Protein AF-A0A9X7VVA7-F1 (afdb_monomer_lite)

pLDDT: mean 93.02, std 12.45, range [37.97, 98.88]

Sequence (147 aa):
MTGPALRHLESHHAIHEYARQEAEAMTALLERAVERQETGLAVQIAYVLIEHWETRTLCHAASEEQGLYPEIVRLEPDKESVVHTLTRDHELMRMAVEEIKELLHNDEPIVEAVRRFHLLLWVENMHSRDEERRLIATLNKRPETAS

Radius of gyration: 17.32 Å; chains: 1; bounding box: 37×21×56 Å

Organism: NCBI:txid2931921

InterPro domains:
  IPR012312 Hemerythrin-li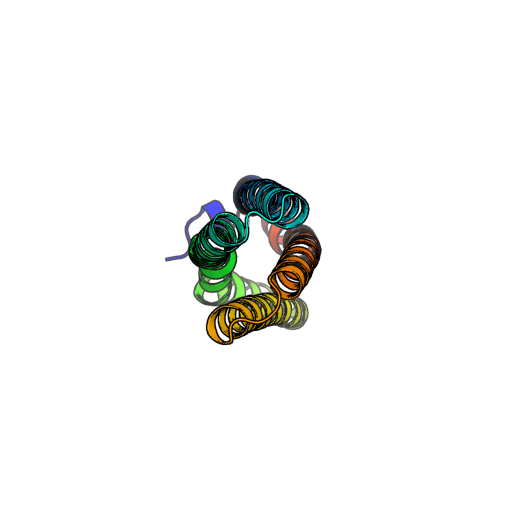ke [PF01814] (13-137)

Foldseek 3Di:
DQDPLCQALVSVLVLLVVLLVVLVVLLVVLVVCVVVVVVVVNLVSLVVSLVSCVVRVLVVLVSCVVPVLVVQCVVPVVCVVVSVVLNVLSVLLVVLSVVLVVCSVVVHRSVVSSVSSVVNSVSSVVSSVSCSVPPNVVSVPDPPPDD

Secondary structure (DSSP, 8-state):
---GGGGSHHHHHHHHHHHHHHHHHHHHHHHHHHHTT-HHHHHHHHHHHHHHHIIIIIHHHHHIIIIIHHHHHHH-GGGHHHHHHHHHHHHHHHHHHHHHHHHHHTT--HHHHHHHHHHHHHHHHHHHHHHIIIIIHHHTTS-S---

Structure (mmCIF, N/CA/C/O backbone):
data_AF-A0A9X7VVA7-F1
#
_entry.id   AF-A0A9X7VVA7-F1
#
loop_
_atom_site.group_PDB
_atom_site.id
_atom_site.type_symbol
_atom_site.label_atom_id
_atom_site.label_alt_id
_atom_site.label_comp_id
_atom_site.label_asym_id
_atom_site.label_entity_id
_atom_site.label_seq_id
_atom_site.pdbx_PDB_ins_code
_atom_site.Cartn_x
_atom_site.Cartn_y
_atom_site.Cartn_z
_atom_site.occupancy
_atom_site.B_iso_or_equiv
_atom_site.auth_seq_id
_atom_site.auth_comp_id
_atom_site.auth_asym_id
_atom_site.auth_atom_id
_atom_site.pdbx_PDB_model_num
ATOM 1 N N . MET A 1 1 ? -0.621 -13.587 -16.998 1.00 37.97 1 MET A N 1
ATOM 2 C CA . MET A 1 1 ? -0.135 -12.796 -18.150 1.00 37.97 1 MET A CA 1
ATOM 3 C C . MET A 1 1 ? -0.251 -11.331 -17.780 1.00 37.97 1 MET A C 1
ATOM 5 O O . MET A 1 1 ? -1.339 -10.918 -17.405 1.00 37.97 1 MET A O 1
ATOM 9 N N . THR A 1 2 ? 0.840 -10.575 -17.863 1.00 54.59 2 THR A N 1
ATOM 10 C CA . THR A 1 2 ? 0.870 -9.116 -17.691 1.00 54.59 2 THR A CA 1
ATOM 11 C C . THR A 1 2 ? 0.055 -8.457 -18.802 1.00 54.59 2 THR A C 1
ATOM 13 O O . THR A 1 2 ? 0.399 -8.563 -19.984 1.00 54.59 2 THR A O 1
ATOM 16 N N . GLY A 1 3 ? -1.057 -7.817 -18.438 1.00 65.19 3 GLY A N 1
ATOM 17 C CA . GLY A 1 3 ? -1.929 -7.141 -19.397 1.00 65.19 3 GLY A CA 1
ATOM 18 C C . GLY A 1 3 ? -1.226 -5.960 -20.089 1.00 65.19 3 GLY A C 1
ATOM 19 O O . GLY A 1 3 ? -0.295 -5.388 -19.521 1.00 65.19 3 GLY A O 1
ATOM 20 N N . PRO A 1 4 ? -1.666 -5.549 -21.295 1.00 67.44 4 PRO A N 1
ATOM 21 C CA . PRO A 1 4 ? -1.113 -4.388 -22.004 1.00 67.44 4 PRO A CA 1
ATOM 22 C C . PRO A 1 4 ? -1.113 -3.107 -21.157 1.00 67.44 4 PRO A C 1
ATOM 24 O O . PRO A 1 4 ? -0.186 -2.309 -21.247 1.00 67.44 4 PRO A O 1
ATOM 27 N N . ALA A 1 5 ? -2.110 -2.962 -20.278 1.00 71.38 5 ALA A N 1
ATOM 28 C CA . ALA A 1 5 ? -2.292 -1.814 -19.392 1.00 71.38 5 ALA A CA 1
ATOM 29 C C . ALA A 1 5 ? -1.101 -1.540 -18.453 1.00 71.38 5 ALA A C 1
ATOM 31 O O . ALA A 1 5 ? -0.856 -0.389 -18.109 1.00 71.38 5 ALA A O 1
ATOM 32 N N . LEU A 1 6 ? -0.316 -2.556 -18.083 1.00 80.31 6 LEU A N 1
ATOM 33 C CA . LEU A 1 6 ? 0.833 -2.366 -17.190 1.00 80.31 6 LEU A CA 1
ATOM 34 C C . LEU A 1 6 ? 1.997 -1.616 -17.856 1.00 80.31 6 LEU A C 1
ATOM 36 O O . LEU A 1 6 ? 2.858 -1.089 -17.161 1.00 80.31 6 LEU A O 1
ATOM 40 N N . ARG A 1 7 ? 2.024 -1.547 -19.195 1.00 82.81 7 ARG A N 1
ATOM 41 C CA . ARG A 1 7 ? 3.110 -0.925 -19.977 1.00 82.81 7 ARG A CA 1
ATOM 42 C C . ARG A 1 7 ? 2.835 0.527 -20.372 1.00 82.81 7 ARG A C 1
ATOM 44 O O . ARG A 1 7 ? 3.698 1.174 -20.965 1.00 82.81 7 ARG A O 1
ATOM 51 N N . HIS A 1 8 ? 1.632 1.031 -20.115 1.00 88.12 8 HIS A N 1
ATOM 52 C CA . HIS A 1 8 ? 1.244 2.385 -20.489 1.00 88.12 8 HIS A CA 1
ATOM 53 C C . HIS A 1 8 ? 1.116 3.248 -19.245 1.00 88.12 8 HIS A C 1
ATOM 55 O O . HIS A 1 8 ? 0.321 2.935 -18.364 1.00 88.12 8 HIS A O 1
ATOM 61 N N . LEU A 1 9 ? 1.874 4.347 -19.213 1.00 89.62 9 LEU A N 1
ATOM 62 C CA . LEU A 1 9 ? 1.919 5.267 -18.079 1.00 89.62 9 LEU A CA 1
ATOM 63 C C . LEU A 1 9 ? 0.532 5.675 -17.578 1.00 89.62 9 LEU A C 1
ATOM 65 O O . LEU A 1 9 ? 0.292 5.602 -16.385 1.00 89.62 9 LEU A O 1
ATOM 69 N N . GLU A 1 10 ? -0.388 6.055 -18.467 1.00 90.94 10 GLU A N 1
ATOM 70 C CA . GLU A 1 10 ? -1.721 6.513 -18.055 1.00 90.94 10 GLU A CA 1
ATOM 71 C C . GLU A 1 10 ? -2.539 5.417 -17.362 1.00 90.94 10 GLU A C 1
ATOM 73 O O . GLU A 1 10 ? -3.134 5.663 -16.316 1.00 90.94 10 GLU A O 1
ATOM 78 N N . SER A 1 11 ? -2.567 4.201 -17.914 1.00 91.50 11 SER A N 1
ATOM 79 C CA . SER A 1 11 ? -3.327 3.103 -17.308 1.00 91.50 11 SER A CA 1
ATOM 80 C C . SER A 1 11 ? -2.655 2.552 -16.060 1.00 91.50 11 SER A C 1
ATOM 82 O O . SER A 1 11 ? -3.349 2.148 -15.135 1.00 91.50 11 SER A O 1
ATOM 84 N N . HIS A 1 12 ? -1.326 2.550 -16.026 1.00 94.19 12 HIS A N 1
ATOM 85 C CA . HIS A 1 12 ? -0.557 2.152 -14.858 1.00 94.19 12 HIS A CA 1
ATOM 86 C C . HIS A 1 12 ? -0.786 3.139 -13.703 1.00 94.19 12 HIS A C 1
ATOM 88 O O . HIS A 1 12 ? -1.201 2.738 -12.620 1.00 94.19 12 HIS A O 1
ATOM 94 N N . HIS A 1 13 ? -0.671 4.439 -13.986 1.00 95.25 13 HIS A N 1
ATOM 95 C CA . HIS A 1 13 ? -0.982 5.508 -13.041 1.00 95.25 13 HIS A CA 1
ATOM 96 C C . HIS A 1 13 ? -2.420 5.428 -12.520 1.00 95.25 13 HIS A C 1
ATOM 98 O O . HIS A 1 13 ? -2.658 5.572 -11.326 1.00 95.25 13 HIS A O 1
ATOM 104 N N . ALA A 1 14 ? -3.393 5.146 -13.392 1.00 95.31 14 ALA A N 1
ATOM 105 C CA . ALA A 1 14 ? -4.780 4.987 -12.969 1.00 95.31 14 ALA A CA 1
ATOM 106 C C . ALA A 1 14 ? -4.957 3.845 -11.949 1.00 95.31 14 ALA A C 1
ATOM 108 O O . ALA A 1 14 ? -5.751 3.982 -11.022 1.00 95.31 14 ALA A O 1
ATOM 109 N N . ILE A 1 15 ? -4.225 2.733 -12.090 1.00 94.62 15 ILE A N 1
ATOM 110 C CA . ILE A 1 15 ? -4.286 1.616 -11.134 1.00 94.62 15 ILE A CA 1
ATOM 111 C C . ILE A 1 15 ? -3.786 2.061 -9.754 1.00 94.62 15 ILE A C 1
ATOM 113 O O . ILE A 1 15 ? -4.502 1.847 -8.773 1.00 94.62 15 ILE A O 1
ATOM 117 N N . HIS A 1 16 ? -2.622 2.717 -9.689 1.00 95.94 16 HIS A N 1
ATOM 118 C CA . HIS A 1 16 ? -2.084 3.274 -8.442 1.00 95.94 16 HIS A CA 1
ATOM 119 C C . HIS A 1 16 ? -3.039 4.281 -7.817 1.00 95.94 16 HIS A C 1
ATOM 121 O O . HIS A 1 16 ? -3.435 4.147 -6.662 1.00 95.94 16 HIS A O 1
ATOM 127 N N . GLU A 1 17 ? -3.476 5.256 -8.608 1.00 97.12 17 GLU A N 1
ATOM 128 C CA . GLU A 1 17 ? -4.286 6.361 -8.124 1.00 97.12 17 GLU A CA 1
ATOM 129 C C . GLU A 1 17 ? -5.618 5.883 -7.537 1.00 97.12 17 GLU A C 1
ATOM 131 O O . GLU A 1 17 ? -6.005 6.315 -6.450 1.00 97.12 17 GLU A O 1
ATOM 136 N N . TYR A 1 18 ? -6.311 4.959 -8.210 1.00 97.56 18 TYR A N 1
ATOM 137 C CA . TYR A 1 18 ? -7.574 4.431 -7.694 1.00 97.56 18 TYR A CA 1
ATOM 138 C C . TYR A 1 18 ? -7.380 3.581 -6.439 1.00 97.56 18 TYR A C 1
ATOM 140 O O . TYR A 1 18 ? -8.139 3.749 -5.484 1.00 97.56 18 TYR A O 1
ATOM 148 N N . ALA A 1 19 ? -6.370 2.706 -6.407 1.00 97.31 19 ALA A N 1
ATOM 149 C CA . ALA A 1 19 ? -6.078 1.915 -5.215 1.00 97.31 19 ALA A CA 1
ATOM 150 C C . ALA A 1 19 ? -5.735 2.825 -4.022 1.00 97.31 19 ALA A C 1
ATOM 152 O O . ALA A 1 19 ? -6.325 2.689 -2.949 1.00 97.31 19 ALA A O 1
ATOM 153 N N . ARG A 1 20 ? -4.864 3.818 -4.217 1.00 98.06 20 ARG A N 1
ATOM 154 C CA . ARG A 1 20 ? -4.472 4.769 -3.172 1.00 98.06 20 ARG A CA 1
ATOM 155 C C . ARG A 1 20 ? -5.658 5.571 -2.642 1.00 98.06 20 ARG A C 1
ATOM 157 O O . ARG A 1 20 ? -5.854 5.621 -1.432 1.00 98.06 20 ARG A O 1
ATOM 164 N N . GLN A 1 21 ? -6.481 6.159 -3.515 1.00 98.31 21 GLN A N 1
ATOM 165 C CA . GLN A 1 21 ? -7.650 6.944 -3.090 1.00 98.31 21 GLN A CA 1
ATOM 166 C C . GLN A 1 21 ? -8.638 6.119 -2.251 1.00 98.31 21 GLN A C 1
ATOM 168 O O . GLN A 1 21 ? -9.161 6.604 -1.244 1.00 98.31 21 GLN A O 1
ATOM 173 N N . GLU A 1 22 ? -8.895 4.869 -2.647 1.00 98.44 22 GLU A N 1
ATOM 174 C CA . GLU A 1 22 ? -9.746 3.948 -1.887 1.00 98.44 22 GLU A CA 1
ATOM 175 C C . GLU A 1 22 ? -9.144 3.657 -0.500 1.00 98.44 22 GLU A C 1
ATOM 177 O O . GLU A 1 22 ? -9.844 3.767 0.514 1.00 98.44 22 GLU A O 1
ATOM 182 N N . ALA A 1 23 ? -7.842 3.357 -0.439 1.00 98.56 23 ALA A N 1
ATOM 183 C CA . ALA A 1 23 ? -7.124 3.095 0.808 1.00 98.56 23 ALA A CA 1
ATOM 184 C C . ALA A 1 23 ? -7.098 4.318 1.742 1.00 98.56 23 ALA A C 1
ATOM 186 O O . ALA A 1 23 ? -7.307 4.171 2.949 1.00 98.56 23 ALA A O 1
ATOM 187 N N . GLU A 1 24 ? -6.906 5.529 1.213 1.00 98.75 24 GLU A N 1
ATOM 188 C CA . GLU A 1 24 ? -6.958 6.782 1.979 1.00 98.75 24 GLU A CA 1
ATOM 189 C C . GLU A 1 24 ? -8.337 7.003 2.598 1.00 98.75 24 GLU A C 1
ATOM 191 O O . GLU A 1 24 ? -8.453 7.290 3.793 1.00 98.75 24 GLU A O 1
ATOM 196 N N . ALA A 1 25 ? -9.396 6.823 1.805 1.00 98.62 25 ALA A N 1
ATOM 197 C CA . ALA A 1 25 ? -10.762 6.990 2.278 1.00 98.62 25 ALA A CA 1
ATOM 198 C C . ALA A 1 25 ? -11.092 6.000 3.406 1.00 98.62 25 ALA A C 1
ATOM 200 O O . ALA A 1 25 ? -11.654 6.393 4.430 1.00 98.62 25 ALA A O 1
ATOM 201 N N . MET A 1 26 ? -10.714 4.730 3.252 1.00 98.62 26 MET A N 1
ATOM 202 C CA . MET A 1 26 ? -10.924 3.706 4.279 1.00 98.62 26 MET A CA 1
ATOM 203 C C . MET A 1 26 ? -10.060 3.926 5.523 1.00 98.62 26 MET A C 1
ATOM 205 O O . MET A 1 26 ? -10.548 3.731 6.635 1.00 98.62 26 MET A O 1
ATOM 209 N N . THR A 1 27 ? -8.821 4.399 5.365 1.00 98.75 27 THR A N 1
ATOM 210 C CA . THR A 1 27 ? -7.952 4.760 6.496 1.00 98.75 27 THR A CA 1
ATOM 211 C C . THR A 1 27 ? -8.574 5.896 7.308 1.00 98.75 27 THR A C 1
ATOM 213 O O . THR A 1 27 ? -8.695 5.786 8.526 1.00 98.75 27 THR A O 1
ATOM 216 N N . ALA A 1 28 ? -9.096 6.933 6.647 1.00 98.62 28 ALA A N 1
ATOM 217 C CA . ALA A 1 28 ? -9.799 8.025 7.320 1.00 98.62 28 ALA A CA 1
ATOM 218 C C . ALA A 1 28 ? -11.099 7.568 8.016 1.00 98.62 28 ALA A C 1
ATOM 220 O O . ALA A 1 28 ? -11.492 8.120 9.046 1.00 98.62 28 ALA A O 1
ATOM 221 N N . LEU A 1 29 ? -11.800 6.569 7.467 1.00 98.56 29 LEU A N 1
ATOM 222 C CA . LEU A 1 29 ? -12.960 5.960 8.130 1.00 98.56 29 LEU A CA 1
ATOM 223 C C . LEU A 1 29 ? -12.551 5.178 9.382 1.00 98.56 29 LEU A C 1
ATOM 225 O O . LEU A 1 29 ? -13.217 5.304 10.412 1.00 98.56 29 LEU A O 1
ATOM 229 N N . LEU A 1 30 ? -11.456 4.419 9.307 1.00 98.69 30 LEU A N 1
ATOM 230 C CA . LEU A 1 30 ? -10.895 3.695 10.444 1.00 98.69 30 LEU A CA 1
ATOM 231 C C . LEU A 1 30 ? -10.521 4.659 11.574 1.00 98.69 30 LEU A C 1
ATOM 233 O O . LEU A 1 30 ? -10.937 4.452 12.711 1.00 98.69 30 LEU A O 1
ATOM 237 N N . GLU A 1 31 ? -9.804 5.740 11.264 1.00 98.56 31 GLU A N 1
ATOM 238 C CA . GLU A 1 31 ? -9.431 6.770 12.240 1.00 98.56 31 GLU A CA 1
ATOM 239 C C . GLU A 1 31 ? -10.646 7.330 12.978 1.00 98.56 31 GLU A C 1
ATOM 241 O O . GLU A 1 31 ? -10.671 7.352 14.207 1.00 98.56 31 GLU A O 1
ATOM 246 N N . ARG A 1 32 ? -11.699 7.700 12.243 1.00 98.56 32 ARG A N 1
ATOM 247 C CA . ARG A 1 32 ? -12.937 8.222 12.840 1.00 98.56 32 ARG A CA 1
ATOM 248 C C . ARG A 1 32 ? -13.616 7.207 13.756 1.00 98.56 32 ARG A C 1
ATOM 250 O O . ARG A 1 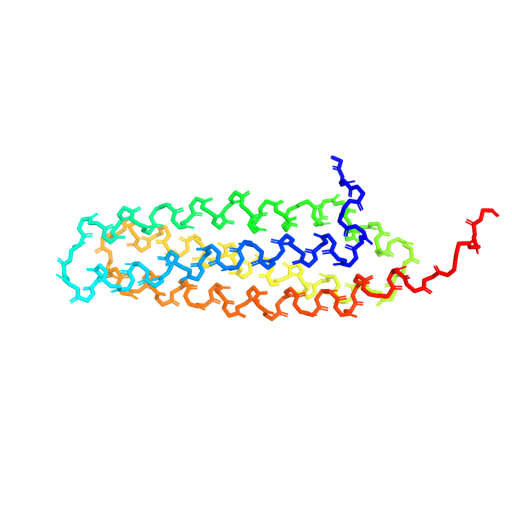32 ? -14.156 7.597 14.789 1.00 98.56 32 ARG A O 1
ATOM 257 N N . ALA A 1 33 ? -13.614 5.923 13.394 1.00 98.44 33 ALA A N 1
ATOM 258 C CA . ALA A 1 33 ? -14.159 4.871 14.251 1.00 98.44 33 ALA A CA 1
ATOM 259 C C . ALA A 1 33 ? -13.341 4.737 15.549 1.00 98.44 33 ALA A C 1
ATOM 261 O O . ALA A 1 33 ? -13.914 4.623 16.634 1.00 98.44 33 ALA A O 1
ATOM 262 N N . VAL A 1 34 ? -12.008 4.830 15.460 1.00 98.00 34 VAL A N 1
ATOM 263 C CA . VAL A 1 34 ? -11.112 4.828 16.628 1.00 98.00 34 VAL A CA 1
ATOM 264 C C . VAL A 1 34 ? -11.350 6.050 17.521 1.00 98.00 34 VAL A C 1
ATOM 266 O O . VAL A 1 34 ? -11.508 5.896 18.730 1.00 98.00 34 VAL A O 1
ATOM 269 N N . GLU A 1 35 ? -11.451 7.252 16.947 1.00 98.00 35 GLU A N 1
ATOM 270 C CA . GLU A 1 35 ? -11.737 8.499 17.677 1.00 98.00 35 GLU A CA 1
ATOM 271 C C . GLU A 1 35 ? -13.068 8.445 18.437 1.00 98.00 35 GLU A C 1
ATOM 273 O O . GLU A 1 35 ? -13.184 8.956 19.553 1.00 98.00 35 GLU A O 1
ATOM 278 N N . ARG A 1 36 ? -14.074 7.793 17.846 1.00 98.12 36 ARG A N 1
ATOM 279 C CA . ARG A 1 36 ? -15.401 7.587 18.445 1.00 98.12 36 ARG A CA 1
ATOM 280 C C . ARG A 1 36 ? -15.460 6.421 19.427 1.00 98.12 36 ARG A C 1
ATOM 282 O O . ARG A 1 36 ? -16.519 6.183 20.000 1.00 98.12 36 ARG A O 1
ATOM 289 N N . GLN A 1 37 ? -14.346 5.719 19.638 1.00 97.38 37 GLN A N 1
ATOM 290 C CA . GLN A 1 37 ? -14.264 4.523 20.482 1.00 97.38 37 GLN A CA 1
ATOM 291 C C . GLN A 1 37 ? -15.195 3.392 20.003 1.00 97.38 37 GLN A C 1
ATOM 293 O O . GLN A 1 37 ? -15.628 2.543 20.779 1.00 97.38 37 GLN A O 1
ATOM 298 N N . GLU A 1 38 ? -15.493 3.351 18.702 1.00 97.75 38 GLU A N 1
ATOM 299 C CA . GLU A 1 38 ? -16.314 2.325 18.056 1.00 97.75 38 GLU A CA 1
ATOM 300 C C . GLU A 1 38 ? -15.447 1.095 17.724 1.00 97.75 38 GLU A C 1
ATOM 302 O O . GLU A 1 38 ? -15.294 0.714 16.565 1.00 97.75 38 GLU A O 1
ATOM 307 N N . THR A 1 39 ? -14.844 0.464 18.740 1.00 93.56 39 THR A N 1
ATOM 308 C CA . THR A 1 39 ? -13.792 -0.560 18.572 1.00 93.56 39 THR A CA 1
ATOM 309 C C . THR A 1 39 ? -14.194 -1.707 17.643 1.00 93.56 39 THR A C 1
ATOM 311 O O . THR A 1 39 ? -13.419 -2.087 16.770 1.00 93.56 39 THR A O 1
ATOM 314 N N . GLY A 1 40 ? -15.414 -2.237 17.781 1.00 95.75 40 GLY A N 1
ATOM 315 C CA . GLY A 1 40 ? -15.890 -3.329 16.926 1.00 95.75 40 GLY A CA 1
ATOM 316 C C . GLY A 1 40 ? -16.001 -2.934 15.450 1.00 95.75 40 GLY A C 1
ATOM 317 O O . GLY A 1 40 ? -15.656 -3.728 14.578 1.00 95.75 40 GLY A O 1
ATOM 318 N N . LEU A 1 41 ? -16.427 -1.698 15.168 1.00 97.94 41 LEU A N 1
ATOM 319 C CA . LEU A 1 41 ? -16.467 -1.168 13.805 1.00 97.94 41 LEU A CA 1
ATOM 320 C C . LEU A 1 41 ? -15.051 -0.910 13.280 1.00 97.94 41 LEU A C 1
ATOM 322 O O . LEU A 1 41 ? -14.755 -1.264 12.144 1.00 97.94 41 LEU A O 1
ATOM 326 N N . ALA A 1 42 ? -14.167 -0.346 14.107 1.00 98.38 42 ALA A N 1
ATOM 327 C CA . ALA A 1 42 ? -12.781 -0.087 13.732 1.00 98.38 42 ALA A CA 1
ATOM 328 C C . ALA A 1 42 ? -12.063 -1.380 13.304 1.00 98.38 42 ALA A C 1
ATOM 330 O O . ALA A 1 42 ? -11.443 -1.422 12.247 1.00 98.38 42 ALA A O 1
ATOM 331 N N . VAL A 1 43 ? -12.223 -2.467 14.063 1.00 98.06 43 VAL A N 1
ATOM 332 C CA . VAL A 1 43 ? -11.651 -3.777 13.709 1.00 98.06 43 VAL A CA 1
ATOM 333 C C . VAL A 1 43 ? -12.217 -4.301 12.383 1.00 98.06 43 VAL A C 1
ATOM 335 O O . VAL A 1 43 ? -11.457 -4.773 11.541 1.00 98.06 43 VAL A O 1
ATOM 338 N N . GLN A 1 44 ? -13.528 -4.173 12.144 1.00 98.31 44 GLN A N 1
ATOM 339 C CA . GLN A 1 44 ? -14.132 -4.575 10.865 1.00 98.31 44 GLN A CA 1
ATOM 340 C C . GLN A 1 44 ? -13.574 -3.773 9.684 1.00 98.31 44 GLN A C 1
ATOM 342 O O . GLN A 1 44 ? -13.219 -4.360 8.664 1.00 98.31 44 GLN A O 1
ATOM 347 N N . ILE A 1 45 ? -13.456 -2.449 9.827 1.00 98.69 45 ILE A N 1
ATOM 348 C CA . ILE A 1 45 ? -12.869 -1.588 8.792 1.00 98.69 45 ILE A CA 1
ATOM 349 C C . ILE A 1 45 ? -11.412 -1.987 8.538 1.00 98.69 45 ILE A C 1
ATOM 351 O O . ILE A 1 45 ? -11.004 -2.062 7.383 1.00 98.69 45 ILE A O 1
ATOM 355 N N . ALA A 1 46 ? -10.638 -2.288 9.586 1.00 98.69 46 ALA A N 1
ATOM 356 C CA . ALA A 1 46 ? -9.244 -2.697 9.443 1.00 98.69 46 ALA A CA 1
ATOM 357 C C . ALA A 1 46 ? -9.095 -3.994 8.628 1.00 98.69 46 ALA A C 1
ATOM 359 O O . ALA A 1 46 ? -8.228 -4.060 7.760 1.00 98.69 46 ALA A O 1
ATOM 360 N N . TYR A 1 47 ? -9.961 -4.993 8.834 1.00 98.69 47 TYR A N 1
ATOM 361 C CA . TYR A 1 47 ? -9.954 -6.217 8.021 1.00 98.69 47 TYR A CA 1
ATOM 362 C C . TYR A 1 47 ? -10.313 -5.967 6.554 1.00 98.69 47 TYR A C 1
ATOM 364 O O . TYR A 1 47 ? -9.648 -6.501 5.669 1.00 98.69 47 TYR A O 1
ATOM 372 N N . VAL A 1 48 ? -11.314 -5.123 6.286 1.00 98.62 48 VAL A N 1
ATOM 373 C CA . VAL A 1 48 ? -11.662 -4.727 4.908 1.00 98.62 48 VAL A CA 1
ATOM 374 C C . VAL A 1 48 ? -10.500 -3.982 4.247 1.00 98.62 48 VAL A C 1
ATOM 376 O O . VAL A 1 48 ? -10.205 -4.197 3.074 1.00 98.62 48 VAL A O 1
ATOM 379 N N . LEU A 1 49 ? -9.806 -3.129 5.002 1.00 98.75 49 LEU A N 1
ATOM 380 C CA . LEU A 1 49 ? -8.651 -2.394 4.503 1.00 98.75 49 LEU A CA 1
ATOM 381 C C . LEU A 1 49 ? -7.462 -3.323 4.212 1.00 98.75 49 LEU A C 1
ATOM 383 O O . LEU A 1 49 ? -6.807 -3.142 3.191 1.00 98.75 49 LEU A O 1
ATOM 387 N N . ILE A 1 50 ? -7.212 -4.345 5.041 1.00 98.88 50 ILE A N 1
ATOM 388 C CA . ILE A 1 50 ? -6.233 -5.406 4.732 1.00 98.88 50 ILE A CA 1
ATOM 389 C C . ILE A 1 50 ? -6.581 -6.083 3.401 1.00 98.88 50 ILE A C 1
ATOM 391 O O . ILE A 1 50 ? -5.731 -6.145 2.516 1.00 98.88 50 ILE A O 1
ATOM 395 N N . GLU A 1 51 ? -7.826 -6.543 3.237 1.00 98.75 51 GLU A N 1
ATOM 396 C CA . GLU A 1 51 ? -8.265 -7.226 2.013 1.00 98.75 51 GLU A CA 1
ATOM 397 C C . GLU A 1 51 ? -8.077 -6.335 0.778 1.00 98.75 51 GLU A C 1
ATOM 399 O O . GLU A 1 51 ? -7.627 -6.795 -0.274 1.00 98.75 51 GLU A O 1
ATOM 404 N N . HIS A 1 52 ? -8.371 -5.042 0.900 1.00 98.69 52 HIS A N 1
ATOM 405 C CA . HIS A 1 52 ? -8.135 -4.075 -0.166 1.00 98.69 52 HIS A CA 1
ATOM 406 C C . HIS A 1 52 ? -6.649 -3.981 -0.545 1.00 98.69 52 HIS A C 1
ATOM 408 O O . HIS A 1 52 ? -6.322 -4.132 -1.723 1.00 98.69 52 HIS A O 1
ATOM 414 N N . TRP A 1 53 ? -5.740 -3.833 0.425 1.00 98.75 53 TRP A N 1
ATOM 415 C CA . TRP A 1 53 ? -4.295 -3.808 0.159 1.00 98.75 53 TRP A CA 1
ATOM 416 C C . TRP A 1 53 ? -3.804 -5.089 -0.523 1.00 98.75 53 TRP A C 1
ATOM 418 O O . TRP A 1 53 ? -3.019 -5.026 -1.472 1.00 98.75 53 TRP A O 1
ATOM 428 N N . GLU A 1 54 ? -4.283 -6.250 -0.081 1.00 98.75 54 GLU A N 1
ATOM 429 C CA . GLU A 1 54 ? -3.892 -7.547 -0.637 1.00 98.75 54 GLU A CA 1
ATOM 430 C C . GLU A 1 54 ? -4.393 -7.753 -2.068 1.00 98.75 54 GLU A C 1
ATOM 432 O O . GLU A 1 54 ? -3.647 -8.187 -2.949 1.00 98.75 54 GLU A O 1
ATOM 437 N N . THR A 1 55 ? -5.662 -7.436 -2.311 1.00 97.88 55 THR A N 1
ATOM 438 C CA . THR A 1 55 ? -6.332 -7.725 -3.586 1.00 97.88 55 THR A CA 1
ATOM 439 C C . THR A 1 55 ? -6.088 -6.663 -4.652 1.00 97.88 55 THR A C 1
ATOM 441 O O . THR A 1 55 ? -6.281 -6.936 -5.838 1.00 97.88 55 THR A O 1
ATOM 444 N N . ARG A 1 56 ? -5.657 -5.460 -4.257 1.00 97.19 56 ARG A N 1
ATOM 445 C CA . ARG A 1 56 ? -5.392 -4.339 -5.166 1.00 97.19 56 ARG A CA 1
ATOM 446 C C . ARG A 1 56 ? -3.893 -4.127 -5.309 1.00 97.19 56 ARG A C 1
ATOM 448 O O . ARG A 1 56 ? -3.313 -4.600 -6.284 1.00 97.19 56 ARG A O 1
ATOM 455 N N . THR A 1 57 ? -3.262 -3.484 -4.331 1.00 97.62 57 THR A N 1
ATOM 456 C CA . THR A 1 57 ? -1.863 -3.052 -4.431 1.00 97.62 57 THR A CA 1
ATOM 457 C C . THR A 1 57 ? -0.891 -4.228 -4.465 1.00 97.62 57 THR A C 1
ATOM 459 O O . THR A 1 57 ? -0.064 -4.311 -5.366 1.00 97.62 57 THR A O 1
ATOM 462 N N . LEU A 1 58 ? -1.004 -5.191 -3.545 1.00 98.56 58 LEU A N 1
ATOM 463 C CA . LEU A 1 58 ? -0.071 -6.325 -3.500 1.00 98.56 58 LEU A CA 1
ATOM 464 C C . LEU A 1 58 ? -0.283 -7.313 -4.659 1.00 98.56 58 LEU A C 1
ATOM 466 O O . LEU A 1 58 ? 0.673 -7.942 -5.119 1.00 98.56 58 LEU A O 1
ATOM 470 N N . CYS A 1 59 ? -1.512 -7.436 -5.168 1.00 97.69 59 CYS A N 1
ATOM 471 C CA . CYS A 1 59 ? -1.802 -8.219 -6.371 1.00 97.69 59 CYS A CA 1
ATOM 472 C C . CYS A 1 59 ? -1.200 -7.578 -7.636 1.00 97.69 59 CYS A C 1
ATOM 474 O O . CYS A 1 59 ? -0.645 -8.277 -8.494 1.00 97.69 59 CYS A O 1
ATOM 476 N N . HIS A 1 60 ? -1.275 -6.248 -7.734 1.00 96.62 60 HIS A N 1
ATOM 477 C CA . HIS A 1 60 ? -0.622 -5.463 -8.783 1.00 96.62 60 HIS A CA 1
ATOM 478 C C . HIS A 1 60 ? 0.904 -5.617 -8.720 1.00 96.62 60 HIS A C 1
ATOM 480 O O . HIS A 1 60 ? 1.491 -6.117 -9.680 1.00 96.62 60 HIS A O 1
ATOM 486 N N . ALA A 1 61 ? 1.501 -5.394 -7.547 1.00 98.00 61 ALA A N 1
ATOM 487 C CA . ALA A 1 61 ? 2.925 -5.610 -7.280 1.00 98.00 61 ALA A CA 1
ATOM 488 C C . ALA A 1 61 ? 3.409 -7.012 -7.698 1.00 98.00 61 ALA A C 1
ATOM 490 O O . ALA A 1 61 ? 4.439 -7.182 -8.354 1.00 98.00 61 ALA A O 1
ATOM 491 N N . ALA A 1 62 ? 2.639 -8.055 -7.368 1.00 98.00 62 ALA A N 1
ATOM 492 C CA . ALA A 1 62 ? 2.960 -9.423 -7.770 1.00 98.00 62 ALA A CA 1
ATOM 493 C C . ALA A 1 62 ? 2.942 -9.609 -9.299 1.00 98.00 62 ALA A C 1
ATOM 495 O O . ALA A 1 62 ? 3.765 -10.345 -9.848 1.00 98.00 62 ALA A O 1
ATOM 496 N N . SER A 1 63 ? 2.018 -8.944 -9.997 1.00 96.56 63 SER A N 1
ATOM 497 C CA . SER A 1 63 ? 1.932 -8.990 -11.461 1.00 96.56 63 SER A CA 1
ATOM 498 C C . SER A 1 63 ? 3.132 -8.315 -12.128 1.00 96.56 63 SER A C 1
ATOM 500 O O . SER A 1 63 ? 3.598 -8.770 -13.179 1.00 96.56 63 SER A O 1
ATOM 502 N N . GLU A 1 64 ? 3.658 -7.258 -11.520 1.00 97.38 64 GLU A N 1
ATOM 503 C CA . GLU A 1 64 ? 4.852 -6.562 -11.990 1.00 97.38 64 GLU A CA 1
ATOM 504 C C . GLU A 1 64 ? 6.103 -7.402 -11.788 1.00 97.38 64 GLU A C 1
ATOM 506 O O . GLU A 1 64 ? 6.818 -7.672 -12.753 1.00 97.38 64 GLU A O 1
ATOM 511 N N . GLU A 1 65 ? 6.318 -7.901 -10.571 1.00 98.12 65 GLU A N 1
ATOM 512 C CA . GLU A 1 65 ? 7.474 -8.728 -10.220 1.00 98.12 65 GLU A CA 1
ATOM 513 C C . GLU A 1 65 ? 7.567 -10.004 -11.064 1.00 98.12 65 GLU A C 1
ATOM 515 O O . GLU A 1 65 ? 8.652 -10.400 -11.487 1.00 98.12 65 GLU A O 1
ATOM 520 N N . GLN A 1 66 ? 6.432 -10.654 -11.337 1.00 96.69 66 GLN A N 1
ATOM 521 C CA . GLN A 1 66 ? 6.394 -11.896 -12.115 1.00 96.69 66 GLN A CA 1
ATOM 522 C C . GLN A 1 66 ? 6.451 -11.661 -13.628 1.00 96.69 66 GLN A C 1
ATOM 524 O O . GLN A 1 66 ? 6.728 -12.594 -14.385 1.00 96.69 66 GLN A O 1
ATOM 529 N N . GLY A 1 67 ? 6.143 -10.447 -14.086 1.00 94.81 67 GLY A N 1
ATOM 530 C CA . GLY A 1 67 ? 5.928 -10.167 -15.500 1.00 94.81 67 GLY A CA 1
ATOM 531 C C . GLY A 1 67 ? 6.680 -8.944 -16.003 1.00 94.81 67 GLY A C 1
ATOM 532 O O . GLY A 1 67 ? 7.600 -9.081 -16.809 1.00 94.81 67 GLY A O 1
ATOM 533 N N . LEU A 1 68 ? 6.265 -7.754 -15.573 1.00 94.88 68 LEU A N 1
ATOM 534 C CA . LEU A 1 68 ? 6.757 -6.488 -16.114 1.00 94.88 68 LEU A CA 1
ATOM 535 C C . LEU A 1 68 ? 8.244 -6.280 -15.805 1.00 94.88 68 LEU A C 1
ATOM 537 O O . LEU A 1 68 ? 9.020 -5.977 -16.706 1.00 94.88 68 LEU A O 1
ATOM 541 N N . TYR A 1 69 ? 8.658 -6.482 -14.558 1.00 96.62 69 TYR A N 1
ATOM 542 C CA . TYR A 1 69 ? 10.024 -6.220 -14.110 1.00 96.62 69 TYR A CA 1
ATOM 543 C C . TYR A 1 69 ? 11.069 -7.103 -14.807 1.00 96.62 69 TYR A C 1
ATOM 545 O O . TYR A 1 69 ? 12.024 -6.544 -15.354 1.00 96.62 69 TYR A O 1
ATOM 553 N N . PRO A 1 70 ? 10.904 -8.439 -14.906 1.00 96.06 70 PRO A N 1
ATOM 554 C CA . PRO A 1 70 ? 11.824 -9.272 -15.680 1.00 96.06 70 PRO A CA 1
ATOM 555 C C . PRO A 1 70 ? 11.897 -8.877 -17.160 1.00 96.06 70 PRO A C 1
ATOM 557 O O . PRO A 1 70 ? 12.966 -8.935 -17.769 1.00 96.06 70 PRO A O 1
ATOM 560 N N . GLU A 1 71 ? 10.771 -8.467 -17.755 1.00 94.00 71 GLU A N 1
ATOM 561 C CA . GLU A 1 71 ? 10.729 -7.983 -19.137 1.00 94.00 71 GLU A CA 1
ATOM 562 C C . GLU A 1 71 ? 11.532 -6.689 -19.304 1.00 94.00 71 GLU A C 1
ATOM 564 O O . GLU A 1 71 ? 12.336 -6.600 -20.235 1.00 94.00 71 GLU A O 1
ATOM 569 N N . ILE A 1 72 ? 11.371 -5.731 -18.386 1.00 93.38 72 ILE A N 1
ATOM 570 C CA . ILE A 1 72 ? 12.136 -4.480 -18.368 1.00 93.38 72 ILE A CA 1
ATOM 571 C C . ILE A 1 72 ? 13.628 -4.772 -18.241 1.00 93.38 72 ILE A C 1
ATOM 573 O O . ILE A 1 72 ? 14.388 -4.305 -19.078 1.00 93.38 72 ILE A O 1
ATOM 577 N N . VAL A 1 73 ? 14.056 -5.577 -17.264 1.00 95.94 73 VAL A N 1
ATOM 578 C CA . VAL A 1 73 ? 15.486 -5.881 -17.055 1.00 95.94 73 VAL A CA 1
ATOM 579 C C . VAL A 1 73 ? 16.093 -6.584 -18.270 1.00 95.94 73 VAL A C 1
ATOM 581 O O . VAL A 1 73 ? 17.227 -6.308 -18.649 1.00 95.94 73 VAL A O 1
ATOM 584 N N . ARG A 1 74 ? 15.334 -7.458 -18.941 1.00 94.06 74 ARG A N 1
ATOM 585 C CA . ARG A 1 74 ? 15.795 -8.109 -20.175 1.00 94.06 74 ARG A CA 1
ATOM 586 C C . ARG A 1 74 ? 16.022 -7.109 -21.316 1.00 94.06 74 ARG A C 1
ATOM 588 O O . ARG A 1 74 ? 16.933 -7.309 -22.114 1.00 94.06 74 ARG A O 1
ATOM 595 N N . LEU A 1 75 ? 15.177 -6.083 -21.433 1.00 90.88 75 LEU A N 1
ATOM 596 C CA . LEU A 1 75 ? 15.260 -5.061 -22.487 1.00 90.88 75 LEU A CA 1
ATOM 597 C C . LEU A 1 75 ? 16.215 -3.908 -22.133 1.00 90.88 75 LEU A C 1
ATOM 599 O O . LEU A 1 75 ? 16.778 -3.278 -23.029 1.00 90.88 75 LEU A O 1
ATOM 603 N N . GLU A 1 76 ? 16.371 -3.633 -20.842 1.00 92.88 76 GLU A N 1
ATOM 604 C CA . GLU A 1 76 ? 17.132 -2.534 -20.247 1.00 92.88 76 GLU A CA 1
ATOM 605 C C . GLU A 1 76 ? 17.870 -3.029 -18.988 1.00 92.88 76 GLU A C 1
ATOM 607 O O . GLU A 1 76 ? 17.427 -2.775 -17.864 1.00 92.88 76 GLU A O 1
ATOM 612 N N . PRO A 1 77 ? 18.998 -3.754 -19.138 1.00 94.69 77 PRO A N 1
ATOM 613 C CA . PRO A 1 77 ? 19.728 -4.307 -17.993 1.00 94.69 77 PRO A CA 1
ATOM 614 C C . PRO A 1 77 ? 20.206 -3.255 -16.980 1.00 94.69 77 PRO A C 1
ATOM 616 O O . PRO A 1 77 ? 20.371 -3.551 -15.802 1.00 94.69 77 PRO A O 1
ATOM 619 N N . ASP A 1 78 ? 20.387 -2.002 -17.401 1.00 95.31 78 ASP A N 1
ATOM 620 C CA . ASP A 1 78 ? 20.745 -0.875 -16.534 1.00 95.31 78 ASP A CA 1
ATOM 621 C C . ASP A 1 78 ? 19.647 -0.512 -15.514 1.00 95.31 78 ASP A C 1
ATOM 623 O O . ASP A 1 78 ? 19.928 0.123 -14.492 1.00 95.31 78 ASP A O 1
ATOM 627 N N . LYS A 1 79 ? 18.405 -0.959 -15.739 1.00 95.88 79 LYS A N 1
ATOM 628 C CA . LYS A 1 79 ? 17.272 -0.767 -14.822 1.00 95.88 79 LYS A CA 1
ATOM 629 C C . LYS A 1 79 ? 17.229 -1.766 -13.671 1.00 95.88 79 LYS A C 1
ATOM 631 O O . LYS A 1 79 ? 16.422 -1.573 -12.764 1.00 95.88 79 LYS A O 1
ATOM 636 N N . GLU A 1 80 ? 18.084 -2.788 -13.659 1.00 97.19 80 GLU A N 1
ATOM 637 C CA . GLU A 1 80 ? 18.080 -3.845 -12.635 1.00 97.19 80 GLU A CA 1
ATOM 638 C C . GLU A 1 80 ? 18.128 -3.282 -11.207 1.00 97.19 80 GLU A C 1
ATOM 640 O O . GLU A 1 80 ? 17.336 -3.671 -10.350 1.00 97.19 80 GLU A O 1
ATOM 645 N N . SER A 1 81 ? 18.987 -2.288 -10.965 1.00 97.62 81 SER A N 1
ATOM 646 C CA . SER A 1 81 ? 19.076 -1.621 -9.659 1.00 97.62 81 SER A CA 1
ATOM 647 C C . SER A 1 81 ? 17.786 -0.900 -9.247 1.00 97.62 81 SER A C 1
ATOM 649 O O . SER A 1 81 ? 17.440 -0.892 -8.068 1.00 97.62 81 SER A O 1
ATOM 651 N N . VAL A 1 82 ? 17.060 -0.314 -10.206 1.00 97.19 82 VAL A N 1
ATOM 652 C CA . VAL A 1 82 ? 15.781 0.369 -9.959 1.00 97.19 82 VAL A CA 1
ATOM 653 C C . VAL A 1 82 ? 14.711 -0.652 -9.603 1.00 97.19 82 VAL A C 1
ATOM 655 O O . VAL A 1 82 ? 14.030 -0.487 -8.598 1.00 97.19 82 VAL A O 1
ATOM 658 N N . VAL A 1 83 ? 14.616 -1.723 -10.392 1.00 98.12 83 VAL A N 1
ATOM 659 C CA . VAL A 1 83 ? 13.692 -2.836 -10.152 1.00 98.12 83 VAL A CA 1
ATOM 660 C C . VAL A 1 83 ? 13.929 -3.446 -8.773 1.00 98.12 83 VAL A C 1
ATOM 662 O O . VAL A 1 83 ? 12.981 -3.624 -8.022 1.00 98.12 83 VAL A O 1
ATOM 665 N N . HIS A 1 84 ? 15.184 -3.683 -8.384 1.00 98.19 84 HIS A N 1
ATOM 666 C CA . HIS A 1 84 ? 15.497 -4.209 -7.056 1.00 98.19 84 HIS A CA 1
ATOM 667 C C . HIS A 1 84 ? 14.996 -3.295 -5.922 1.00 98.19 84 HIS A C 1
ATOM 669 O O . HIS A 1 84 ? 14.481 -3.785 -4.917 1.00 98.19 84 HIS A O 1
ATOM 675 N N . THR A 1 85 ? 15.138 -1.972 -6.060 1.00 98.19 85 THR A N 1
ATOM 676 C CA . THR A 1 85 ? 14.590 -1.016 -5.083 1.00 98.19 85 THR A CA 1
ATOM 677 C C . THR A 1 85 ? 13.065 -1.091 -5.019 1.00 98.19 85 THR A C 1
ATOM 679 O O . THR A 1 85 ? 12.526 -1.213 -3.926 1.00 98.19 85 THR A O 1
ATOM 682 N N . LEU A 1 86 ? 12.381 -1.096 -6.163 1.00 98.50 86 LEU A N 1
ATOM 683 C CA . LEU A 1 86 ? 10.916 -1.129 -6.215 1.00 98.50 86 LEU A CA 1
ATOM 684 C C . LEU A 1 86 ? 10.343 -2.441 -5.657 1.00 98.50 86 LEU A C 1
ATOM 686 O O . LEU A 1 86 ? 9.424 -2.416 -4.844 1.00 98.50 86 LEU A O 1
ATOM 690 N N . THR A 1 87 ? 10.962 -3.583 -5.968 1.00 98.62 87 THR A N 1
ATOM 691 C CA . THR A 1 87 ? 10.620 -4.873 -5.347 1.00 98.62 87 THR A CA 1
ATOM 692 C C . THR A 1 87 ? 10.828 -4.851 -3.830 1.00 98.62 87 THR A C 1
ATOM 694 O O . THR A 1 87 ? 10.084 -5.488 -3.082 1.00 98.62 87 THR A O 1
ATOM 697 N N . ARG A 1 88 ? 11.832 -4.115 -3.327 1.00 98.56 88 ARG A N 1
ATOM 698 C CA . ARG A 1 88 ? 12.011 -3.962 -1.878 1.00 98.56 88 ARG A CA 1
ATOM 699 C C . ARG A 1 88 ? 10.879 -3.147 -1.255 1.00 98.56 88 ARG A C 1
ATOM 701 O O . ARG A 1 88 ? 10.460 -3.494 -0.151 1.00 98.56 88 ARG A O 1
ATOM 708 N N . ASP A 1 89 ? 10.382 -2.123 -1.938 1.00 98.69 89 ASP A N 1
ATOM 709 C CA . ASP A 1 89 ? 9.235 -1.340 -1.473 1.00 98.69 89 ASP A CA 1
ATOM 710 C C . ASP A 1 89 ? 7.967 -2.206 -1.400 1.00 98.69 89 ASP A C 1
ATOM 712 O O . ASP A 1 89 ? 7.263 -2.171 -0.390 1.00 98.69 89 ASP A O 1
ATOM 716 N N . HIS A 1 90 ? 7.733 -3.081 -2.388 1.00 98.81 90 HIS A N 1
ATOM 717 C CA . HIS A 1 90 ? 6.668 -4.090 -2.315 1.00 98.81 90 HIS A CA 1
ATOM 718 C C . HIS A 1 90 ? 6.794 -4.977 -1.080 1.00 98.81 90 HIS A C 1
ATOM 720 O O . HIS A 1 90 ? 5.816 -5.224 -0.375 1.00 98.81 90 HIS A O 1
ATOM 726 N N . GLU A 1 91 ? 8.007 -5.435 -0.784 1.00 98.75 91 GLU A N 1
ATOM 727 C CA . GLU A 1 91 ? 8.246 -6.273 0.383 1.00 98.75 91 GLU A CA 1
ATOM 728 C C . GLU A 1 91 ? 8.009 -5.524 1.701 1.00 98.75 91 GLU A C 1
ATOM 730 O O . GLU A 1 91 ? 7.471 -6.099 2.643 1.00 98.75 91 GLU A O 1
ATOM 735 N N . LEU A 1 92 ? 8.355 -4.234 1.776 1.00 98.69 92 LEU A N 1
ATOM 736 C CA . LEU A 1 92 ? 8.011 -3.399 2.932 1.00 98.69 92 LEU A CA 1
ATOM 737 C C . LEU A 1 92 ? 6.493 -3.292 3.116 1.00 98.69 92 LEU A C 1
ATOM 739 O O . LEU A 1 92 ? 6.015 -3.366 4.247 1.00 98.69 92 LEU A O 1
ATOM 743 N N . MET A 1 93 ? 5.737 -3.172 2.021 1.00 98.81 93 MET A N 1
ATOM 744 C CA . MET A 1 93 ? 4.275 -3.171 2.085 1.00 98.81 93 MET A CA 1
ATOM 745 C C . MET A 1 93 ? 3.721 -4.520 2.561 1.00 98.81 93 MET A C 1
ATOM 747 O O . MET A 1 93 ? 2.853 -4.540 3.432 1.00 98.81 93 MET A O 1
ATOM 751 N N . ARG A 1 94 ? 4.255 -5.653 2.079 1.00 98.81 94 ARG A N 1
ATOM 752 C CA . ARG A 1 94 ? 3.869 -6.989 2.577 1.00 98.81 94 ARG A CA 1
ATOM 753 C C . ARG A 1 94 ? 4.134 -7.136 4.073 1.00 98.81 94 ARG A C 1
ATOM 755 O O . ARG A 1 94 ? 3.245 -7.555 4.806 1.00 98.81 94 ARG A O 1
ATOM 762 N N . MET A 1 95 ? 5.325 -6.742 4.527 1.00 98.69 95 MET A N 1
ATOM 763 C CA . MET A 1 95 ? 5.699 -6.780 5.945 1.00 98.69 95 MET A CA 1
ATOM 764 C C . MET A 1 95 ? 4.734 -5.953 6.801 1.00 98.69 95 MET A C 1
ATOM 766 O O . MET A 1 95 ? 4.260 -6.436 7.822 1.00 98.69 95 MET A O 1
ATOM 770 N N . ALA A 1 96 ? 4.388 -4.738 6.368 1.00 98.69 96 ALA A N 1
ATOM 771 C CA . ALA A 1 96 ? 3.450 -3.891 7.097 1.00 98.69 96 ALA A CA 1
ATOM 772 C C . ALA A 1 96 ? 2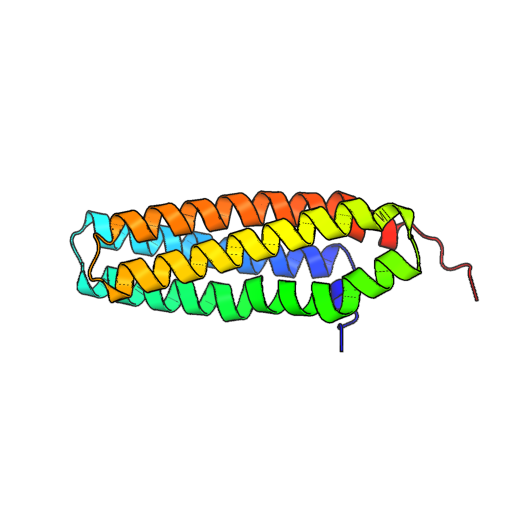.026 -4.477 7.144 1.00 98.69 96 ALA A C 1
ATOM 774 O O . ALA A 1 96 ? 1.377 -4.383 8.183 1.00 98.69 96 ALA A O 1
ATOM 775 N N . VAL A 1 97 ? 1.544 -5.108 6.064 1.00 98.81 97 VAL A N 1
ATOM 776 C CA . VAL A 1 97 ? 0.247 -5.811 6.067 1.00 98.81 97 VAL A CA 1
ATOM 777 C C . VAL A 1 97 ? 0.248 -6.981 7.052 1.00 98.81 97 VAL A C 1
ATOM 779 O O . VAL A 1 97 ? -0.703 -7.122 7.821 1.00 98.81 97 VAL A O 1
ATOM 782 N N . GLU A 1 98 ? 1.311 -7.786 7.084 1.00 98.69 98 GLU A N 1
ATOM 783 C CA . GLU A 1 98 ? 1.431 -8.880 8.056 1.00 98.69 98 GLU A CA 1
ATOM 784 C C . GLU A 1 98 ? 1.512 -8.361 9.497 1.00 98.69 98 GLU A C 1
ATOM 786 O O . GLU A 1 98 ? 0.783 -8.854 10.355 1.00 98.69 98 GLU A O 1
ATOM 791 N N . GLU A 1 99 ? 2.277 -7.295 9.760 1.00 98.56 99 GLU A N 1
ATOM 792 C CA . GLU A 1 99 ? 2.297 -6.649 11.080 1.00 98.56 99 GLU A CA 1
ATOM 793 C C . GLU A 1 99 ? 0.896 -6.192 11.516 1.00 98.56 99 GLU A C 1
ATOM 795 O O . GLU A 1 99 ? 0.518 -6.371 12.671 1.00 98.56 99 GLU A O 1
ATOM 800 N N . ILE A 1 100 ? 0.093 -5.619 10.611 1.00 98.69 100 ILE A N 1
ATOM 801 C CA . ILE A 1 100 ? -1.286 -5.221 10.934 1.00 98.69 100 ILE A CA 1
ATOM 802 C C . ILE A 1 100 ? -2.117 -6.443 11.328 1.00 98.69 100 ILE A C 1
ATOM 804 O O . ILE A 1 100 ? -2.839 -6.393 12.324 1.00 98.69 100 ILE A O 1
ATOM 808 N N . LYS A 1 101 ? -2.029 -7.541 10.571 1.00 98.69 101 LYS A N 1
ATOM 809 C CA . LYS A 1 101 ? -2.760 -8.773 10.892 1.00 98.69 101 LYS A CA 1
ATOM 810 C C . LYS A 1 101 ? -2.351 -9.331 12.251 1.00 98.69 101 LYS A C 1
ATOM 812 O O . LYS A 1 101 ? -3.226 -9.739 13.011 1.00 98.69 101 LYS A O 1
ATOM 817 N N . GLU A 1 102 ? -1.059 -9.318 12.570 1.00 98.50 102 GLU A N 1
ATOM 818 C CA . GLU A 1 102 ? -0.542 -9.743 13.874 1.00 98.50 102 GLU A CA 1
ATOM 819 C C . GLU A 1 102 ? -1.066 -8.857 15.010 1.00 98.50 102 GLU A C 1
ATOM 821 O O . GLU A 1 102 ? -1.516 -9.380 16.028 1.00 98.50 102 GLU A O 1
ATOM 826 N N . LEU A 1 103 ? -1.080 -7.532 14.827 1.00 98.19 103 LEU A N 1
ATOM 827 C CA . LEU A 1 103 ? -1.650 -6.592 15.799 1.00 98.19 103 LEU A CA 1
ATOM 828 C C . LEU A 1 103 ? -3.132 -6.894 16.062 1.00 98.19 103 LEU A C 1
ATOM 830 O O . LEU A 1 103 ? -3.550 -6.971 17.215 1.00 98.19 103 LEU A O 1
ATOM 834 N N . LEU A 1 104 ? -3.923 -7.112 15.006 1.00 97.25 104 LEU A N 1
ATOM 835 C CA . LEU A 1 104 ? -5.343 -7.453 15.145 1.00 97.25 104 LEU A CA 1
ATOM 836 C C . LEU A 1 104 ? -5.551 -8.830 15.788 1.00 97.25 104 LEU A C 1
ATOM 838 O O . LEU A 1 104 ? -6.472 -8.998 16.578 1.00 97.25 104 LEU A O 1
ATOM 842 N N . HIS A 1 105 ? -4.713 -9.816 15.457 1.00 96.94 105 HIS A N 1
ATOM 843 C CA . HIS A 1 105 ? -4.804 -11.167 16.013 1.00 96.94 105 HIS A CA 1
ATOM 844 C C . HIS A 1 105 ? -4.481 -11.214 17.510 1.00 96.94 105 HIS A C 1
ATOM 846 O O . HIS A 1 105 ? -5.095 -11.984 18.245 1.00 96.94 105 HIS A O 1
ATOM 852 N N . ASN A 1 106 ? -3.524 -10.398 17.951 1.00 96.62 106 ASN A N 1
ATOM 853 C CA . ASN A 1 106 ? -3.064 -10.347 19.336 1.00 96.62 106 ASN A CA 1
ATOM 854 C C . ASN A 1 106 ? -3.877 -9.377 20.215 1.00 96.62 106 ASN A C 1
ATOM 856 O O . ASN A 1 106 ? -3.462 -9.094 21.337 1.00 96.62 106 ASN A O 1
ATOM 860 N N . ASP A 1 107 ? -5.011 -8.866 19.718 1.00 92.88 107 ASP A N 1
ATOM 861 C CA . ASP A 1 107 ? -5.848 -7.863 20.392 1.00 92.88 107 ASP A CA 1
ATOM 862 C C . ASP A 1 107 ? -5.061 -6.603 20.823 1.00 92.88 107 ASP A C 1
ATOM 864 O O . ASP A 1 107 ? -5.370 -5.957 21.831 1.00 92.88 107 ASP A O 1
ATOM 868 N N . GLU A 1 108 ? -4.031 -6.234 20.055 1.00 96.38 108 GLU A N 1
ATOM 869 C CA . GLU A 1 108 ? -3.241 -5.030 20.308 1.00 96.38 108 GLU A CA 1
ATOM 870 C C . GLU A 1 108 ? -4.083 -3.765 20.057 1.00 96.38 108 GLU A C 1
ATOM 872 O O . GLU A 1 108 ? -5.070 -3.788 19.307 1.00 96.38 108 GLU A O 1
ATOM 877 N N . PRO A 1 109 ? -3.721 -2.613 20.653 1.00 95.94 109 PRO A N 1
ATOM 878 C CA . PRO A 1 109 ? -4.457 -1.376 20.447 1.00 95.94 109 PRO A CA 1
ATOM 879 C C . PRO A 1 109 ? -4.611 -1.038 18.958 1.00 95.94 109 PRO A C 1
ATOM 881 O O . PRO A 1 109 ? -3.630 -0.833 18.248 1.00 95.94 109 PRO A O 1
ATOM 884 N N . ILE A 1 110 ? -5.857 -0.875 18.502 1.00 96.88 110 ILE A N 1
ATOM 885 C CA . ILE A 1 110 ? -6.201 -0.599 17.092 1.00 96.88 110 ILE A CA 1
ATOM 886 C C . ILE A 1 110 ? -5.474 0.625 16.502 1.00 96.88 110 ILE A C 1
ATOM 888 O O . ILE A 1 110 ? -5.248 0.711 15.297 1.00 96.88 110 ILE A O 1
ATOM 892 N N . VAL A 1 111 ? -5.050 1.567 17.348 1.00 96.81 111 VAL A N 1
ATOM 893 C CA . VAL A 1 111 ? -4.236 2.724 16.946 1.00 96.81 111 VAL A CA 1
ATOM 894 C C . VAL A 1 111 ? -2.878 2.322 16.353 1.00 96.81 111 VAL A C 1
ATOM 896 O O . VAL A 1 111 ? -2.354 3.033 15.500 1.00 96.81 111 VAL A O 1
ATOM 899 N N . GLU A 1 112 ? -2.309 1.183 16.747 1.00 98.00 112 GLU A N 1
ATOM 900 C CA . GLU A 1 112 ? -1.061 0.681 16.166 1.00 98.00 112 GLU A CA 1
ATOM 901 C C . GLU A 1 112 ? -1.271 0.180 14.734 1.00 98.00 112 GLU A C 1
ATOM 903 O O . GLU A 1 112 ? -0.438 0.454 13.866 1.00 98.00 112 GLU A O 1
ATOM 908 N N . ALA A 1 113 ? -2.418 -0.447 14.449 1.00 98.12 113 ALA A N 1
ATOM 909 C CA . ALA A 1 113 ? -2.809 -0.807 13.086 1.00 98.12 113 ALA A CA 1
ATOM 910 C C . ALA A 1 113 ? -3.003 0.447 12.214 1.00 98.12 113 ALA A C 1
ATOM 912 O O . ALA A 1 113 ? -2.474 0.513 11.106 1.00 98.12 113 ALA A O 1
ATOM 913 N N . VAL A 1 114 ? -3.666 1.488 12.740 1.00 98.56 114 VAL A N 1
ATOM 914 C CA . VAL A 1 114 ? -3.814 2.790 12.054 1.00 98.56 114 VAL A CA 1
ATOM 915 C C . VAL A 1 114 ? -2.456 3.369 11.648 1.00 98.56 114 VAL A C 1
ATOM 917 O O . VAL A 1 114 ? -2.287 3.812 10.513 1.00 98.56 114 VAL A O 1
ATOM 920 N N . ARG A 1 115 ? -1.453 3.323 12.534 1.00 98.50 115 ARG A N 1
ATOM 921 C CA . ARG A 1 115 ? -0.095 3.803 12.219 1.00 98.50 115 ARG A CA 1
ATOM 922 C C . ARG A 1 115 ? 0.544 3.037 11.059 1.00 98.50 115 ARG A C 1
ATOM 924 O O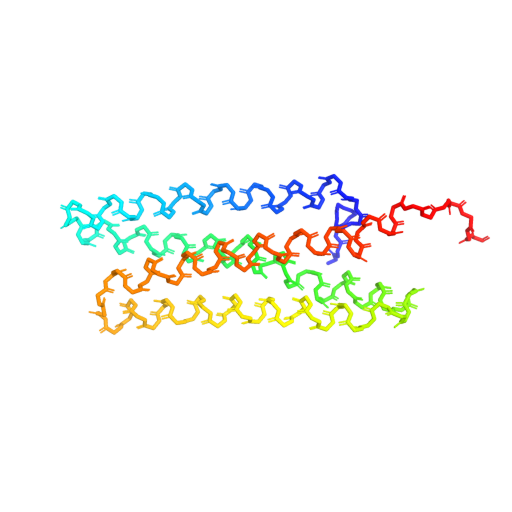 . ARG A 1 115 ? 1.217 3.654 10.237 1.00 98.50 115 ARG A O 1
ATOM 931 N N . ARG A 1 116 ? 0.338 1.718 10.972 1.00 98.62 116 ARG A N 1
ATOM 932 C CA . ARG A 1 116 ? 0.844 0.912 9.848 1.00 98.62 116 ARG A CA 1
ATOM 933 C C . ARG A 1 116 ? 0.099 1.199 8.546 1.00 98.62 116 ARG A C 1
ATOM 935 O O . ARG A 1 116 ? 0.743 1.241 7.505 1.00 98.62 116 ARG A O 1
ATOM 942 N N . PHE A 1 117 ? -1.205 1.473 8.579 1.00 98.81 117 PHE A N 1
ATOM 943 C CA . PHE A 1 117 ? -1.920 1.905 7.372 1.00 98.81 117 PHE A CA 1
ATOM 944 C C . PHE A 1 117 ? -1.394 3.240 6.831 1.00 98.81 117 PHE A C 1
ATOM 946 O O . PHE A 1 117 ? -1.202 3.377 5.626 1.00 98.81 117 PHE A O 1
ATOM 953 N N . HIS A 1 118 ? -1.053 4.192 7.703 1.00 98.75 118 HIS A N 1
ATOM 954 C CA . HIS A 1 118 ? -0.372 5.424 7.277 1.00 98.75 118 HIS A CA 1
ATOM 955 C C 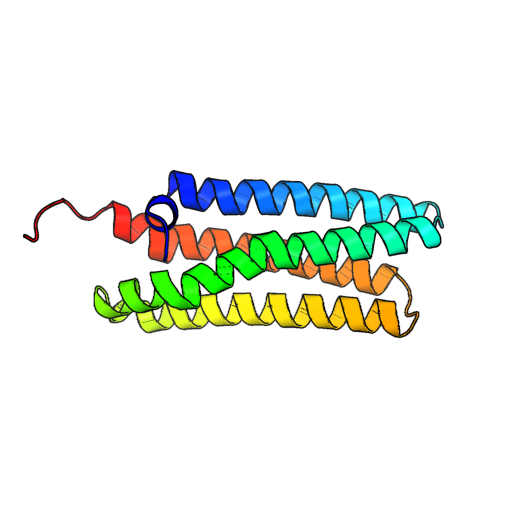. HIS A 1 118 ? 1.018 5.174 6.695 1.00 98.75 118 HIS A C 1
ATOM 957 O O . HIS A 1 118 ? 1.397 5.814 5.714 1.00 98.75 118 HIS A O 1
ATOM 963 N N . LEU A 1 119 ? 1.777 4.235 7.268 1.00 98.44 119 LEU A N 1
ATOM 964 C CA . LEU A 1 119 ? 3.048 3.805 6.687 1.00 98.44 119 LEU A CA 1
ATOM 965 C C . LEU A 1 119 ? 2.841 3.234 5.277 1.00 98.44 119 LEU A C 1
ATOM 967 O O . LEU A 1 119 ? 3.572 3.622 4.370 1.00 98.44 119 LEU A O 1
ATOM 971 N N . LEU A 1 120 ? 1.844 2.364 5.083 1.00 98.75 120 LEU A N 1
ATOM 972 C CA . LEU A 1 120 ? 1.516 1.788 3.776 1.00 98.75 120 LEU A CA 1
ATOM 973 C C . LEU A 1 120 ? 1.192 2.871 2.744 1.00 98.75 120 LEU A C 1
ATOM 975 O O . LEU A 1 120 ? 1.792 2.875 1.675 1.00 98.75 120 LEU A O 1
ATOM 979 N N . LEU A 1 121 ? 0.322 3.827 3.086 1.00 98.81 121 LEU A N 1
ATOM 980 C CA . LEU A 1 121 ? -0.013 4.959 2.213 1.00 98.81 121 LEU A CA 1
ATOM 981 C C . LEU A 1 121 ? 1.224 5.773 1.819 1.00 98.81 121 LEU A C 1
ATOM 983 O O . LEU A 1 121 ? 1.373 6.193 0.673 1.00 98.81 121 LEU A O 1
ATOM 987 N N . TRP A 1 122 ? 2.131 6.003 2.768 1.00 98.69 122 TRP A N 1
ATOM 988 C CA . TRP A 1 122 ? 3.345 6.763 2.500 1.00 98.69 122 TRP A CA 1
ATOM 989 C C . TRP A 1 122 ? 4.321 6.009 1.589 1.00 98.69 122 TRP A C 1
ATOM 991 O O . TRP A 1 122 ? 4.870 6.607 0.661 1.00 98.69 122 TRP A O 1
ATOM 1001 N N . VAL A 1 123 ? 4.528 4.712 1.840 1.00 98.50 123 VAL A N 1
ATOM 1002 C CA . VAL A 1 123 ? 5.400 3.858 1.020 1.00 98.50 123 VAL A CA 1
ATOM 1003 C C . VAL A 1 123 ? 4.837 3.710 -0.390 1.00 98.50 123 VAL A C 1
ATOM 1005 O O . VAL A 1 123 ? 5.580 3.934 -1.340 1.00 98.50 123 VAL A O 1
ATOM 1008 N N . GLU A 1 124 ? 3.545 3.412 -0.530 1.00 98.44 124 GLU A N 1
ATOM 1009 C CA . GLU A 1 124 ? 2.876 3.265 -1.828 1.00 98.44 124 GLU A CA 1
ATOM 1010 C C . GLU A 1 124 ? 2.994 4.548 -2.655 1.00 98.44 124 GLU A C 1
ATOM 1012 O O . GLU A 1 124 ? 3.484 4.503 -3.776 1.00 98.44 124 GLU A O 1
ATOM 1017 N N . ASN A 1 125 ? 2.701 5.717 -2.083 1.00 98.25 125 ASN A N 1
ATOM 1018 C CA . ASN A 1 125 ? 2.811 6.978 -2.816 1.00 98.25 125 ASN A CA 1
ATOM 1019 C C . ASN A 1 125 ? 4.245 7.266 -3.308 1.00 98.25 125 ASN A C 1
ATOM 1021 O O . ASN A 1 125 ? 4.448 7.810 -4.397 1.00 98.25 125 ASN A O 1
ATOM 1025 N N . MET A 1 126 ? 5.265 6.930 -2.511 1.00 98.38 126 MET A N 1
ATOM 1026 C CA . MET A 1 126 ? 6.653 7.065 -2.961 1.00 98.38 126 MET A CA 1
ATOM 1027 C C . MET A 1 126 ? 6.998 6.061 -4.056 1.00 98.38 126 MET A C 1
ATOM 1029 O O . MET A 1 126 ? 7.603 6.456 -5.053 1.00 98.38 126 MET A O 1
ATOM 1033 N N . HIS A 1 127 ? 6.612 4.802 -3.857 1.00 98.44 127 HIS A N 1
ATOM 1034 C CA . HIS A 1 127 ? 6.833 3.704 -4.783 1.00 98.44 127 HIS A CA 1
ATOM 1035 C C . HIS A 1 127 ? 6.216 4.013 -6.152 1.00 98.44 127 HIS A C 1
ATOM 1037 O O . HIS A 1 127 ? 6.947 4.110 -7.136 1.00 98.44 127 HIS A O 1
ATOM 1043 N N . SER A 1 128 ? 4.911 4.294 -6.189 1.00 97.69 128 SER A N 1
ATOM 1044 C CA . SER A 1 128 ? 4.131 4.549 -7.404 1.00 97.69 128 SER A CA 1
ATOM 1045 C C . SER A 1 128 ? 4.731 5.693 -8.222 1.00 97.69 128 SER A C 1
ATOM 1047 O O . SER A 1 128 ? 4.967 5.577 -9.426 1.00 97.69 128 SER A O 1
ATOM 1049 N N . ARG A 1 129 ? 5.107 6.793 -7.558 1.00 97.31 129 ARG A N 1
ATOM 1050 C CA . ARG A 1 129 ? 5.766 7.933 -8.213 1.00 97.31 129 ARG A CA 1
ATOM 1051 C C . ARG A 1 129 ? 7.127 7.564 -8.805 1.00 97.31 129 ARG A C 1
ATOM 1053 O O . ARG A 1 129 ? 7.480 8.028 -9.896 1.00 97.31 129 ARG A O 1
ATOM 1060 N N . ASP A 1 130 ? 7.938 6.824 -8.057 1.00 97.44 130 ASP A N 1
ATOM 1061 C CA . ASP A 1 130 ? 9.289 6.469 -8.476 1.00 97.44 130 ASP A CA 1
ATOM 1062 C C . ASP A 1 130 ? 9.263 5.439 -9.609 1.00 97.44 130 ASP A C 1
ATOM 1064 O O . ASP A 1 130 ? 10.012 5.597 -10.576 1.00 97.44 130 ASP A O 1
ATOM 1068 N N . GLU A 1 131 ? 8.372 4.455 -9.554 1.00 97.62 131 GLU A N 1
ATOM 1069 C CA . GLU A 1 131 ? 8.144 3.487 -10.621 1.00 97.62 131 GLU A CA 1
ATOM 1070 C C . GLU A 1 131 ? 7.687 4.164 -11.915 1.00 97.62 131 GLU A C 1
ATOM 1072 O O . GLU A 1 131 ? 8.339 4.030 -12.959 1.00 97.62 131 GLU A O 1
ATOM 1077 N N . GLU A 1 132 ? 6.620 4.960 -11.846 1.00 96.38 132 GLU A N 1
ATOM 1078 C CA . GLU A 1 132 ? 6.065 5.661 -13.002 1.00 96.38 132 GLU A CA 1
ATOM 1079 C C . GLU A 1 132 ? 7.122 6.537 -13.677 1.00 96.38 132 GLU A C 1
ATOM 1081 O O . GLU A 1 132 ? 7.279 6.534 -14.902 1.00 96.38 132 GLU A O 1
ATOM 1086 N N . ARG A 1 133 ? 7.911 7.263 -12.879 1.00 95.38 133 ARG A N 1
ATOM 1087 C CA . ARG A 1 133 ? 8.944 8.169 -13.385 1.00 95.38 133 ARG A CA 1
ATOM 1088 C C . ARG A 1 133 ? 10.159 7.433 -13.940 1.00 95.38 133 ARG A C 1
ATOM 1090 O O . ARG A 1 133 ? 10.729 7.873 -14.944 1.00 95.38 133 ARG A O 1
ATOM 1097 N N . ARG A 1 134 ? 10.636 6.401 -13.242 1.00 94.19 134 ARG A N 1
ATOM 1098 C CA . ARG A 1 134 ? 11.950 5.789 -13.500 1.00 94.19 134 ARG A CA 1
ATOM 1099 C C . ARG A 1 134 ? 11.863 4.576 -14.410 1.00 94.19 134 ARG A C 1
ATOM 1101 O O . ARG A 1 134 ? 12.859 4.296 -15.077 1.00 94.19 134 ARG A O 1
ATOM 1108 N N . LEU A 1 135 ? 10.725 3.889 -14.459 1.00 92.56 135 LEU A N 1
ATOM 1109 C CA . LEU A 1 135 ? 10.494 2.735 -15.322 1.00 92.56 135 LEU A CA 1
ATOM 1110 C C . LEU A 1 135 ? 9.486 3.070 -16.423 1.00 92.56 135 LEU A C 1
ATOM 1112 O O . LEU A 1 135 ? 9.859 3.119 -17.600 1.00 92.56 135 LEU A O 1
ATOM 1116 N N . ILE A 1 136 ? 8.241 3.377 -16.064 1.00 91.94 136 ILE A N 1
ATOM 1117 C CA . ILE A 1 136 ? 7.132 3.380 -17.030 1.00 91.94 136 ILE A CA 1
ATOM 1118 C C . ILE A 1 136 ? 7.266 4.512 -18.057 1.00 91.94 136 ILE A C 1
ATOM 1120 O O . ILE A 1 136 ? 7.291 4.268 -19.264 1.00 91.94 136 ILE A O 1
ATOM 1124 N N . ALA A 1 137 ? 7.500 5.747 -17.609 1.00 88.62 137 ALA A N 1
ATOM 1125 C CA . ALA A 1 137 ? 7.673 6.896 -18.496 1.00 88.62 137 ALA A CA 1
ATOM 1126 C C . ALA A 1 137 ? 8.875 6.760 -19.450 1.00 88.62 137 ALA A C 1
ATOM 1128 O O . ALA A 1 137 ? 8.912 7.423 -20.489 1.00 88.62 137 ALA A O 1
ATOM 1129 N N . THR A 1 138 ? 9.874 5.933 -19.116 1.00 81.75 138 THR A N 1
ATOM 1130 C CA . THR A 1 138 ? 11.003 5.663 -20.021 1.00 81.75 138 THR A CA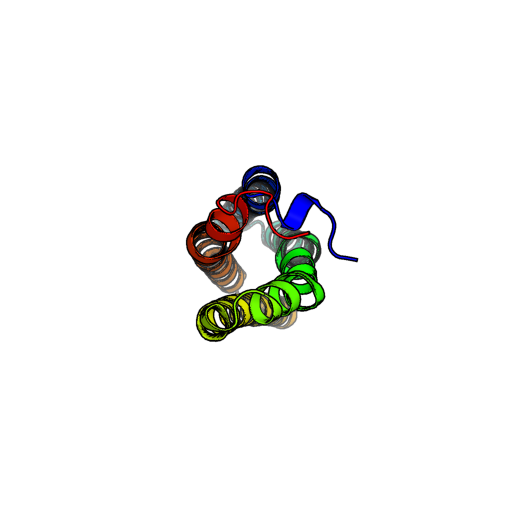 1
ATOM 1131 C C . THR A 1 138 ? 10.671 4.628 -21.090 1.00 81.75 138 THR A C 1
ATOM 1133 O O . THR A 1 138 ? 11.124 4.785 -22.223 1.00 81.75 138 THR A O 1
ATOM 1136 N N . LEU A 1 139 ? 9.807 3.655 -20.786 1.00 79.38 139 LEU A N 1
ATOM 1137 C CA . LEU A 1 139 ? 9.316 2.684 -21.766 1.00 79.38 139 LEU A CA 1
ATOM 1138 C C . LEU A 1 139 ? 8.472 3.363 -22.851 1.00 79.38 139 LEU A C 1
ATOM 1140 O O . LEU A 1 139 ? 8.665 3.108 -24.038 1.00 79.38 139 LEU A O 1
ATOM 1144 N N . ASN A 1 140 ? 7.587 4.286 -22.463 1.00 70.06 140 ASN A N 1
ATOM 1145 C CA . ASN A 1 140 ? 6.681 4.963 -23.398 1.00 70.06 140 ASN A CA 1
ATOM 1146 C C . ASN A 1 140 ? 7.353 6.032 -24.289 1.00 70.06 140 ASN A C 1
ATOM 1148 O O . ASN A 1 140 ? 6.698 6.572 -25.175 1.00 70.06 140 ASN A O 1
ATOM 1152 N N . LYS A 1 141 ? 8.641 6.350 -24.085 1.00 66.62 141 LYS A N 1
ATOM 1153 C CA . LYS A 1 141 ? 9.399 7.311 -24.918 1.00 66.62 141 LYS A CA 1
ATOM 1154 C C . LYS A 1 141 ? 10.138 6.671 -26.093 1.00 66.62 141 LYS A C 1
ATOM 1156 O O . LYS A 1 141 ? 10.740 7.396 -26.887 1.00 66.62 141 LYS A O 1
ATOM 1161 N N . ARG A 1 142 ? 10.140 5.341 -26.209 1.00 60.12 142 ARG A N 1
ATOM 1162 C CA . ARG A 1 142 ? 10.812 4.665 -27.323 1.00 60.12 142 ARG A CA 1
ATOM 1163 C C . ARG A 1 142 ? 9.977 4.815 -28.603 1.00 60.12 142 ARG A C 1
ATOM 1165 O O . ARG A 1 142 ? 8.797 4.471 -28.577 1.00 60.12 142 ARG A O 1
ATOM 1172 N N . PRO A 1 143 ? 10.549 5.309 -29.718 1.00 48.34 143 PRO A N 1
ATOM 1173 C CA . PRO A 1 143 ? 9.881 5.222 -31.010 1.00 48.34 143 PRO A CA 1
ATOM 1174 C C . PRO A 1 143 ? 9.691 3.745 -31.383 1.00 48.34 143 PRO A C 1
ATOM 1176 O O . PRO A 1 143 ? 10.550 2.913 -31.082 1.00 48.34 143 PRO A O 1
ATOM 1179 N N . GLU A 1 144 ? 8.573 3.426 -32.039 1.00 49.72 144 GLU A N 1
ATOM 1180 C CA . GLU A 1 144 ? 8.271 2.113 -32.625 1.00 49.72 144 GLU A CA 1
ATOM 1181 C C . GLU A 1 144 ? 9.265 1.777 -33.756 1.00 49.72 144 GLU A C 1
ATOM 1183 O O . GLU A 1 144 ? 8.922 1.771 -34.932 1.00 49.72 144 GLU A O 1
ATOM 1188 N N . THR A 1 145 ? 10.540 1.550 -33.446 1.00 48.75 145 THR A N 1
ATOM 1189 C CA . THR A 1 145 ? 11.548 1.145 -34.433 1.00 48.75 145 THR A CA 1
ATOM 1190 C C . THR A 1 145 ? 12.525 0.157 -33.815 1.00 48.75 145 THR A C 1
ATOM 1192 O O . THR A 1 145 ? 13.659 0.501 -33.486 1.00 48.75 145 THR A O 1
ATOM 1195 N N . ALA A 1 146 ? 12.061 -1.076 -33.647 1.00 46.44 146 ALA A N 1
ATOM 1196 C CA . ALA A 1 146 ? 12.892 -2.277 -33.609 1.00 46.44 146 ALA A CA 1
ATOM 1197 C C . ALA A 1 146 ? 11.992 -3.497 -33.881 1.00 46.44 146 ALA A C 1
ATOM 1199 O O . ALA A 1 146 ? 11.607 -4.225 -32.968 1.00 46.44 146 ALA A O 1
ATOM 1200 N N . SER A 1 147 ? 11.600 -3.663 -35.146 1.00 41.19 147 SER A N 1
ATOM 1201 C CA . SER A 1 147 ? 11.258 -4.961 -35.746 1.00 41.19 147 SER A CA 1
ATOM 1202 C C . SER A 1 147 ? 12.314 -5.291 -36.783 1.00 41.19 147 SER A C 1
ATOM 1204 O O . SER A 1 147 ? 12.776 -4.333 -37.445 1.00 41.19 147 SER A O 1
#